Protein AF-A0A8B9WTB5-F1 (afdb_monomer)

Sequence (45 aa):
MADKPDLGEINSFDKAKLKKTETQEKNTLPTKETIEQEKQSEISR

Organism: Bos mutus grunniens (NCBI:txid30521)

InterPro domains:
  IPR001152 Beta-thymosin [PF01290] (3-40)
  IPR001152 Beta-thymosin [PIRSF001828] (1-42)
  IPR001152 Beta-thymosin [PS00500] (18-29)
  IPR001152 Beta-thymosin [PTHR12021] (1-44)
  IPR001152 Beta-thymosin [SM00152] (7-43)
  IPR038386 Beta-thymosin superfamily [G3DSA:1.20.5.520] (2-41)

Radius of gyration: 23.92 Å; Cα contacts (8 Å, |Δi|>4): 1; chains: 1; bounding box: 48×34×46 Å

Foldseek 3Di:
DDPDDDCPCVVVPDPVPDDDDDDDDPPDDDDPVRVVVVVVVVVVD

Mean predicted aligned error: 10.27 Å

Solvent-accessible surface area (backbone atoms only — not comparable to full-atom values): 3236 Å² total; per-residue (Å²): 132,85,85,70,80,81,62,67,57,74,81,68,61,64,74,83,77,54,80,90,72,88,80,82,79,88,75,74,77,80,49,72,65,56,52,50,52,51,52,52,54,57,75,74,103

Structure (mmCIF, N/CA/C/O backbone):
data_AF-A0A8B9WTB5-F1
#
_entry.id   AF-A0A8B9WTB5-F1
#
loop_
_atom_site.group_PDB
_atom_site.id
_atom_site.type_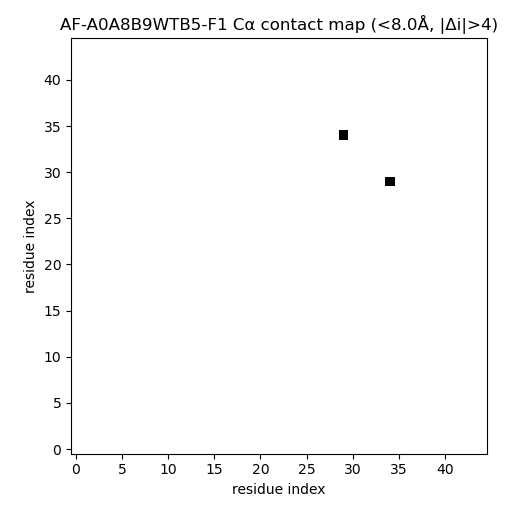symbol
_atom_site.label_atom_id
_atom_site.label_alt_id
_atom_site.label_comp_id
_atom_site.label_asym_id
_atom_site.label_entity_id
_atom_site.label_seq_id
_atom_site.pdbx_PDB_ins_code
_atom_site.Cartn_x
_atom_site.Cartn_y
_atom_site.Cartn_z
_atom_site.occupancy
_atom_site.B_iso_or_equiv
_atom_site.auth_seq_id
_atom_site.auth_comp_id
_atom_site.auth_asym_id
_atom_site.auth_atom_id
_atom_site.pdbx_PDB_model_num
ATOM 1 N N . MET A 1 1 ? 26.139 -30.728 -9.946 1.00 50.97 1 MET A N 1
ATOM 2 C CA . MET A 1 1 ? 26.526 -29.309 -9.805 1.00 50.97 1 MET A CA 1
ATOM 3 C C . MET A 1 1 ? 25.260 -28.566 -9.441 1.00 50.97 1 MET A C 1
ATOM 5 O O . MET A 1 1 ? 24.235 -28.877 -10.025 1.00 50.97 1 MET A O 1
ATOM 9 N N . ALA A 1 2 ? 25.283 -27.736 -8.400 1.00 61.03 2 ALA A N 1
ATOM 10 C CA . ALA A 1 2 ? 24.094 -26.997 -7.994 1.00 61.03 2 ALA A CA 1
ATOM 11 C C . ALA A 1 2 ? 23.882 -25.858 -8.993 1.00 61.03 2 ALA A C 1
ATOM 13 O O . ALA A 1 2 ? 24.689 -24.927 -9.024 1.00 61.03 2 ALA A O 1
ATOM 14 N N . ASP A 1 3 ? 22.832 -25.958 -9.801 1.00 68.81 3 ASP A N 1
ATOM 15 C CA . ASP A 1 3 ? 22.330 -24.862 -10.622 1.00 68.81 3 ASP A CA 1
ATOM 16 C C . ASP A 1 3 ? 21.849 -23.754 -9.680 1.00 68.81 3 ASP A C 1
ATOM 18 O O . ASP A 1 3 ? 20.708 -23.732 -9.216 1.00 68.81 3 ASP A O 1
ATOM 22 N N . LYS A 1 4 ? 22.774 -22.871 -9.294 1.00 71.81 4 LYS A N 1
ATOM 23 C CA . LYS A 1 4 ? 22.425 -21.645 -8.584 1.00 71.81 4 LYS A CA 1
ATOM 24 C C . LYS A 1 4 ? 21.665 -20.756 -9.566 1.00 71.81 4 LYS A C 1
ATOM 26 O O . LYS A 1 4 ? 22.156 -20.568 -10.679 1.00 71.81 4 LYS A O 1
ATOM 31 N N . PRO A 1 5 ? 20.506 -20.206 -9.172 1.00 77.56 5 PRO A N 1
ATOM 32 C CA . PRO A 1 5 ? 19.776 -19.291 -10.033 1.00 77.56 5 PRO A CA 1
ATOM 33 C C . PRO A 1 5 ? 20.662 -18.088 -10.375 1.00 77.56 5 PRO A C 1
ATOM 35 O O . PRO A 1 5 ? 21.442 -17.629 -9.539 1.00 77.56 5 PRO A O 1
ATOM 38 N N . ASP A 1 6 ? 20.555 -17.602 -11.607 1.00 77.56 6 ASP A N 1
ATOM 39 C CA . ASP A 1 6 ? 21.215 -16.373 -12.031 1.00 77.56 6 ASP A CA 1
ATOM 40 C C . ASP A 1 6 ? 20.543 -15.169 -11.348 1.00 77.56 6 ASP A C 1
ATOM 42 O O . ASP A 1 6 ? 19.358 -14.906 -11.537 1.00 77.56 6 ASP A O 1
ATOM 46 N N . LEU A 1 7 ? 21.294 -14.453 -10.506 1.00 83.44 7 LEU A N 1
ATOM 47 C CA . LEU A 1 7 ? 20.822 -13.260 -9.786 1.00 83.44 7 LEU A CA 1
ATOM 48 C C . LEU A 1 7 ? 21.023 -11.970 -10.605 1.00 83.44 7 LEU A C 1
ATOM 50 O O . LEU A 1 7 ? 20.631 -10.893 -10.147 1.00 83.44 7 LEU A O 1
ATOM 54 N N . GLY A 1 8 ? 21.631 -12.044 -11.797 1.00 85.88 8 GLY A N 1
ATOM 55 C CA . GLY A 1 8 ? 21.898 -10.879 -12.646 1.00 85.88 8 GLY A CA 1
ATOM 56 C C . GLY A 1 8 ? 20.634 -10.107 -13.032 1.00 85.88 8 GLY A C 1
ATOM 57 O O . GLY A 1 8 ? 20.641 -8.871 -13.060 1.00 85.88 8 GLY A O 1
ATOM 58 N N . GLU A 1 9 ? 19.528 -10.825 -13.238 1.00 85.62 9 GLU A N 1
ATOM 59 C CA . GLU A 1 9 ? 18.228 -10.238 -13.561 1.00 85.62 9 GLU A CA 1
ATOM 60 C C . GLU A 1 9 ? 17.701 -9.346 -12.429 1.00 85.62 9 GLU A C 1
ATOM 62 O O . GLU A 1 9 ? 17.194 -8.261 -12.696 1.00 85.62 9 GLU A O 1
ATOM 67 N N . ILE A 1 10 ? 17.913 -9.724 -11.165 1.00 85.94 10 ILE A N 1
ATOM 68 C CA . ILE A 1 10 ? 17.462 -8.944 -9.999 1.00 85.94 10 ILE A CA 1
ATOM 69 C C . ILE A 1 10 ? 1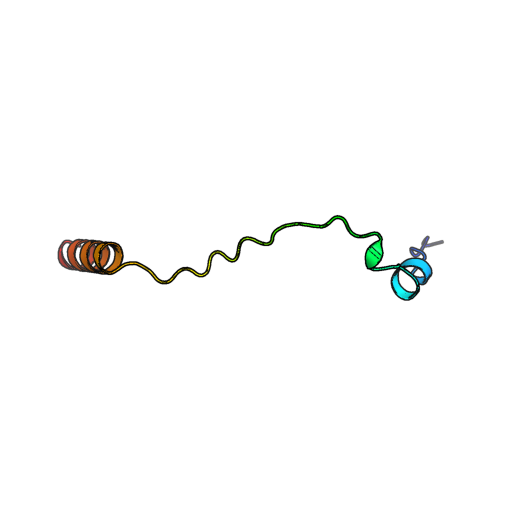8.127 -7.561 -9.973 1.00 85.94 10 ILE A C 1
ATOM 71 O O . ILE A 1 10 ? 17.473 -6.566 -9.661 1.00 85.94 10 ILE A O 1
ATOM 75 N N . ASN A 1 11 ? 19.412 -7.484 -10.333 1.00 87.00 11 ASN A N 1
ATOM 76 C CA . ASN A 1 11 ? 20.167 -6.227 -10.328 1.00 87.00 11 ASN A CA 1
ATOM 77 C C . ASN A 1 11 ? 19.757 -5.276 -11.463 1.00 87.00 11 ASN A C 1
ATOM 79 O O . ASN A 1 11 ? 19.881 -4.062 -11.312 1.00 87.00 11 ASN A O 1
ATOM 83 N N . SER A 1 12 ? 19.286 -5.819 -12.590 1.00 91.06 12 SER A N 1
ATOM 84 C CA . SER A 1 12 ? 19.027 -5.053 -13.822 1.00 91.06 12 SER A CA 1
ATOM 85 C C . SER A 1 12 ? 17.541 -4.922 -14.168 1.00 91.06 12 SER A C 1
ATOM 87 O 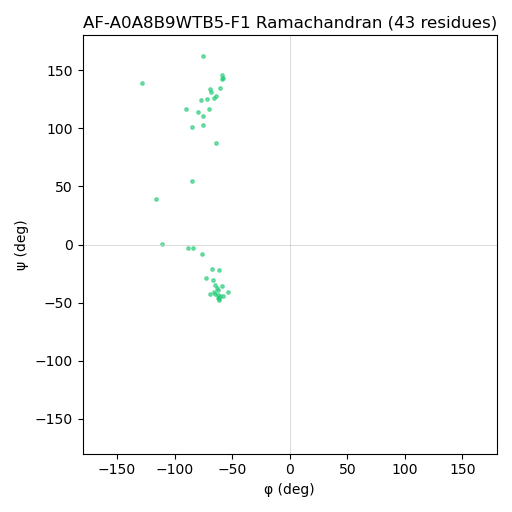O . SER A 1 12 ? 17.193 -4.340 -15.197 1.00 91.06 12 SER A O 1
ATOM 89 N N . PHE A 1 13 ? 16.651 -5.481 -13.345 1.00 91.69 13 PHE A N 1
ATOM 90 C CA . PHE A 1 13 ? 15.222 -5.485 -13.617 1.00 91.69 13 PHE A CA 1
ATOM 91 C C . PHE A 1 13 ? 14.635 -4.067 -13.597 1.00 91.69 13 PHE A C 1
ATOM 93 O O . PHE A 1 13 ? 14.736 -3.324 -12.617 1.00 91.69 13 PHE A O 1
ATOM 100 N N . ASP A 1 14 ? 13.959 -3.706 -14.685 1.00 93.38 14 ASP A N 1
ATOM 101 C CA . ASP A 1 14 ? 13.279 -2.425 -14.823 1.00 93.38 14 ASP A CA 1
ATOM 102 C C . ASP A 1 14 ? 11.926 -2.434 -14.095 1.00 93.38 14 ASP A C 1
ATOM 104 O O . ASP A 1 14 ? 10.972 -3.102 -14.500 1.00 93.38 14 ASP A O 1
ATOM 108 N N . LYS A 1 15 ? 11.819 -1.617 -13.043 1.00 91.81 15 LYS A N 1
ATOM 109 C CA . LYS A 1 15 ? 10.602 -1.467 -12.230 1.00 91.81 15 LYS A CA 1
ATOM 110 C C . LYS A 1 15 ? 9.406 -0.950 -13.034 1.00 91.81 15 LYS A C 1
ATOM 112 O O . LYS A 1 15 ? 8.271 -1.170 -12.615 1.00 91.81 15 LYS A O 1
ATOM 117 N N . ALA A 1 16 ? 9.621 -0.284 -14.172 1.00 93.44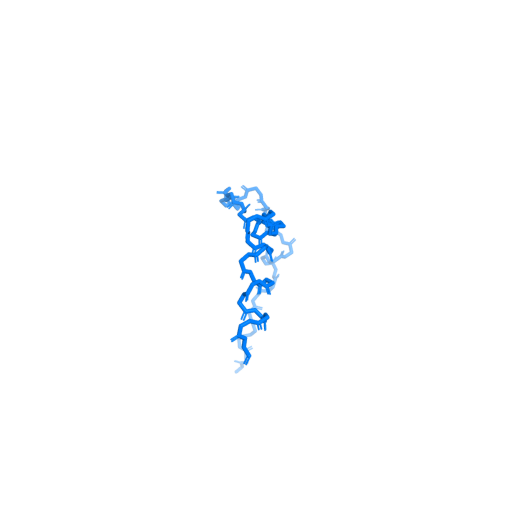 16 ALA A N 1
ATOM 118 C CA . ALA A 1 16 ? 8.535 0.178 -15.035 1.00 93.44 16 ALA A CA 1
ATOM 119 C C . ALA A 1 16 ? 7.767 -0.981 -15.695 1.00 93.44 16 ALA A C 1
ATOM 121 O O . ALA A 1 16 ? 6.602 -0.811 -16.054 1.00 93.44 16 ALA A O 1
ATOM 122 N N . LYS A 1 17 ? 8.379 -2.169 -15.795 1.00 93.44 17 LYS A N 1
ATOM 123 C CA . LYS A 1 17 ? 7.736 -3.391 -16.306 1.00 93.44 17 LYS A CA 1
ATOM 124 C C . LYS A 1 17 ? 6.788 -4.046 -15.296 1.00 93.44 17 LYS A C 1
ATOM 126 O O . LYS A 1 17 ? 6.073 -4.982 -15.654 1.00 93.44 17 LYS A O 1
ATOM 131 N N . LEU A 1 18 ? 6.757 -3.580 -14.043 1.00 93.56 18 LEU A N 1
ATOM 132 C CA . LEU A 1 18 ? 5.797 -4.058 -13.049 1.00 93.56 18 LEU A CA 1
ATOM 133 C C . LEU A 1 18 ? 4.386 -3.587 -13.407 1.00 93.56 18 LEU A C 1
ATOM 135 O O . LEU A 1 18 ? 4.150 -2.410 -13.690 1.00 93.56 18 LEU A O 1
ATOM 139 N N . LYS A 1 19 ? 3.421 -4.508 -13.338 1.00 93.56 19 LYS A N 1
ATOM 140 C CA . LYS A 1 19 ? 2.005 -4.161 -13.479 1.00 93.56 19 LYS A CA 1
ATOM 141 C C . LYS A 1 19 ? 1.614 -3.190 -12.369 1.00 93.56 19 LYS A C 1
ATOM 143 O O . LYS A 1 19 ? 1.938 -3.409 -11.203 1.00 93.56 19 LYS A O 1
ATOM 148 N N . LYS A 1 20 ? 0.891 -2.129 -12.732 1.00 92.00 20 LYS A N 1
ATOM 149 C CA . LYS A 1 20 ? 0.268 -1.251 -11.742 1.00 92.00 20 LYS A CA 1
ATOM 150 C C . LYS A 1 20 ? -0.773 -2.062 -10.983 1.00 92.00 20 LYS A C 1
ATOM 152 O O . LYS A 1 20 ? -1.624 -2.702 -11.593 1.00 92.00 20 LYS A O 1
ATOM 157 N N . THR A 1 21 ? -0.673 -2.035 -9.665 1.00 90.81 21 THR A N 1
ATOM 158 C CA . THR A 1 21 ? -1.661 -2.620 -8.770 1.00 90.81 21 THR A CA 1
ATOM 159 C C . THR A 1 21 ? -2.046 -1.567 -7.750 1.00 90.81 21 THR A C 1
ATOM 161 O O . THR A 1 21 ? -1.189 -0.822 -7.274 1.00 90.81 21 THR A O 1
ATOM 164 N N . GLU A 1 22 ? -3.334 -1.488 -7.446 1.00 89.25 22 GLU A N 1
ATOM 165 C CA . GLU A 1 22 ? -3.818 -0.711 -6.315 1.00 89.25 22 GLU A CA 1
ATOM 166 C C . GLU A 1 22 ? -3.550 -1.519 -5.042 1.00 89.25 22 GLU A C 1
ATOM 168 O O . GLU A 1 22 ? -3.939 -2.685 -4.945 1.00 89.25 22 GLU A O 1
ATOM 173 N N . THR A 1 23 ? -2.837 -0.929 -4.084 1.00 88.19 23 THR A N 1
ATOM 174 C CA . THR A 1 23 ? -2.609 -1.551 -2.778 1.00 88.19 23 THR A C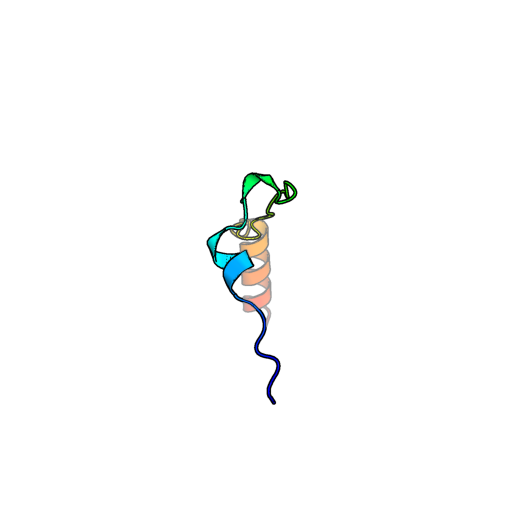A 1
ATOM 175 C C . THR A 1 23 ? -3.729 -1.126 -1.842 1.00 88.19 23 THR A C 1
ATOM 177 O O . THR A 1 23 ? -3.848 0.053 -1.520 1.00 88.19 23 THR A O 1
ATOM 180 N N . GLN A 1 24 ? -4.530 -2.086 -1.377 1.00 85.62 24 GLN A N 1
ATOM 181 C CA . GLN A 1 24 ? -5.534 -1.831 -0.346 1.00 85.62 24 GLN A CA 1
ATOM 182 C C . GLN A 1 24 ? -4.892 -1.921 1.039 1.00 85.62 24 GLN A C 1
ATOM 184 O O . GLN A 1 24 ? -4.667 -3.011 1.569 1.00 85.62 24 GLN A O 1
ATOM 189 N N . GLU A 1 25 ? -4.600 -0.767 1.631 1.00 81.00 25 GLU A N 1
ATOM 190 C CA . GLU A 1 25 ? -4.150 -0.679 3.017 1.00 81.00 25 GLU A CA 1
ATOM 191 C C . GLU A 1 25 ? -5.340 -0.901 3.965 1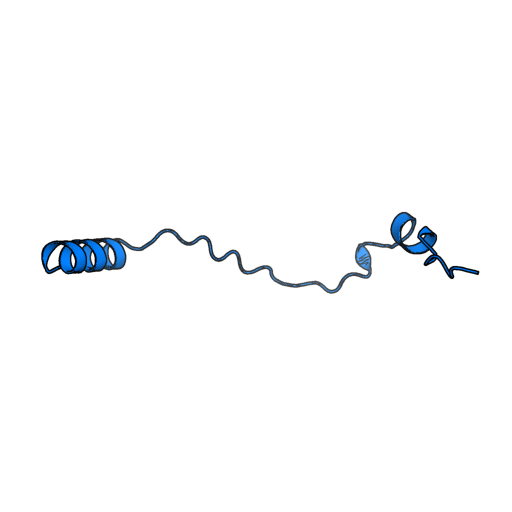.00 81.00 25 GLU A C 1
ATOM 193 O O . GLU A 1 25 ? -6.176 -0.025 4.173 1.00 81.00 25 GLU A O 1
ATOM 198 N N . LYS A 1 26 ? -5.433 -2.100 4.548 1.00 81.44 26 LYS A N 1
ATOM 199 C CA . LYS A 1 26 ? -6.474 -2.463 5.524 1.00 81.44 26 LYS A CA 1
ATOM 200 C C . LYS A 1 26 ? -6.090 -2.042 6.944 1.00 81.44 26 LYS A C 1
ATOM 202 O O . LYS A 1 26 ? -6.059 -2.870 7.848 1.00 81.44 26 LYS A O 1
ATOM 207 N N . ASN A 1 27 ? -5.772 -0.766 7.125 1.00 84.06 27 ASN A N 1
ATOM 208 C CA . ASN A 1 27 ? -5.437 -0.189 8.428 1.00 84.06 27 ASN A CA 1
ATOM 209 C C . ASN A 1 27 ? -6.462 0.875 8.849 1.00 84.06 27 ASN A C 1
ATOM 211 O O . ASN A 1 27 ? -6.126 1.943 9.359 1.00 84.06 27 ASN A O 1
ATOM 215 N N . THR A 1 28 ? -7.741 0.618 8.569 1.00 81.56 28 THR A N 1
ATOM 216 C CA . THR A 1 28 ? -8.819 1.506 9.000 1.00 81.56 28 THR A CA 1
ATOM 217 C C . THR A 1 28 ? -8.996 1.381 10.505 1.00 81.56 28 THR A C 1
ATOM 219 O O . THR A 1 28 ? -9.218 0.279 11.009 1.00 81.56 28 THR A O 1
ATOM 222 N N . LEU A 1 29 ? -8.936 2.510 11.211 1.00 86.38 29 LEU A N 1
ATOM 223 C CA . LEU A 1 29 ? -9.304 2.555 12.621 1.00 86.38 29 LEU A CA 1
ATOM 224 C C . LEU A 1 29 ? -10.754 2.074 12.792 1.00 86.38 29 LEU A C 1
ATOM 226 O O . LEU A 1 29 ? -11.597 2.374 11.937 1.00 86.38 29 LEU A O 1
ATOM 230 N N . PRO A 1 30 ? -11.062 1.346 13.878 1.00 89.44 30 PRO A N 1
ATOM 231 C CA . PRO A 1 30 ? -12.430 0.947 14.165 1.00 89.44 30 PRO A CA 1
ATOM 232 C C . PRO A 1 30 ? -13.326 2.183 14.306 1.00 89.44 30 PRO A C 1
ATOM 234 O O . PRO A 1 30 ? -12.906 3.244 14.777 1.00 89.44 30 PRO A O 1
ATOM 237 N N . THR A 1 31 ? -14.580 2.051 13.877 1.00 90.38 31 THR A N 1
ATOM 238 C CA . THR A 1 31 ? -15.570 3.121 14.038 1.00 90.38 31 THR A CA 1
ATOM 239 C C . THR A 1 31 ? -16.042 3.204 15.489 1.00 90.38 31 THR A C 1
ATOM 241 O O . THR A 1 31 ? -15.908 2.248 16.251 1.00 90.38 31 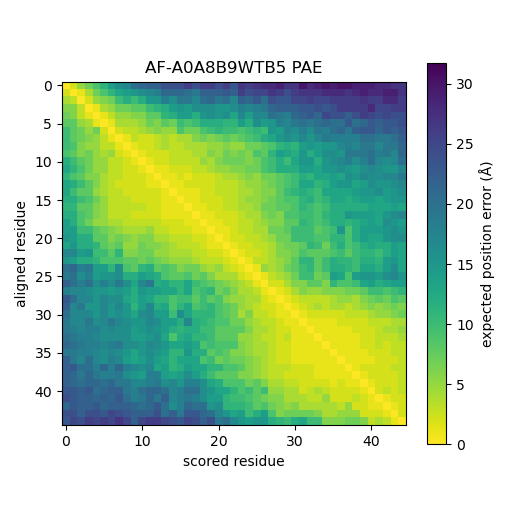THR A O 1
ATOM 244 N N . LYS A 1 32 ? -16.649 4.335 15.875 1.00 92.12 32 LYS A N 1
ATOM 245 C CA . LYS A 1 32 ? -17.259 4.487 17.208 1.00 92.12 32 LYS A CA 1
ATOM 246 C C . LYS A 1 32 ? -18.267 3.374 17.511 1.00 92.12 32 LYS A C 1
ATOM 248 O O . LYS A 1 32 ? -18.257 2.845 18.613 1.00 92.12 32 LYS A O 1
ATOM 253 N N . GLU A 1 33 ? -19.071 2.995 16.517 1.00 92.12 33 GLU A N 1
ATOM 254 C CA . GLU A 1 33 ? -20.046 1.906 16.633 1.00 92.12 33 GLU A CA 1
ATOM 255 C C . GLU A 1 33 ? -19.360 0.568 16.931 1.00 92.12 33 GLU A C 1
ATOM 257 O O . GLU A 1 33 ? -19.746 -0.122 17.870 1.00 92.12 33 GLU A O 1
ATOM 262 N N . THR A 1 34 ? -18.302 0.232 16.186 1.00 91.56 34 THR A N 1
ATOM 263 C CA . THR A 1 34 ? -17.521 -0.996 16.404 1.00 91.56 34 THR A CA 1
ATOM 264 C C . THR A 1 34 ? -16.952 -1.048 17.823 1.00 91.56 34 THR A C 1
ATOM 266 O O . THR A 1 34 ? -17.074 -2.062 18.501 1.00 91.56 34 THR A O 1
ATOM 269 N N . ILE A 1 35 ? -16.399 0.069 18.304 1.00 93.31 35 ILE A N 1
ATOM 270 C CA . ILE A 1 35 ? -15.829 0.173 19.655 1.00 93.31 35 ILE A CA 1
ATOM 271 C C . ILE A 1 35 ? -16.915 0.001 20.729 1.0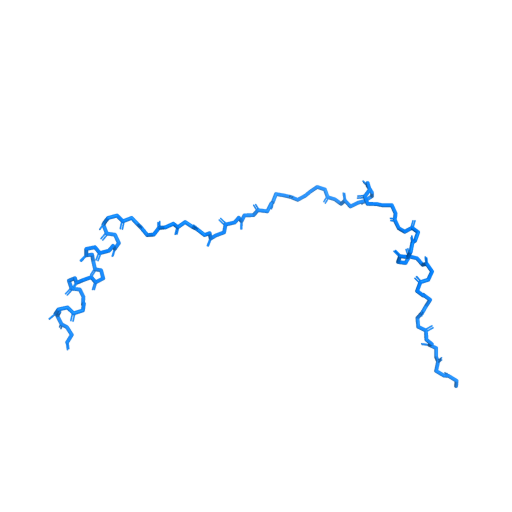0 93.31 35 ILE A C 1
ATOM 273 O O . ILE A 1 35 ? -16.699 -0.677 21.734 1.00 93.31 35 ILE A O 1
ATOM 277 N N . GLU A 1 36 ? -18.089 0.609 20.546 1.00 93.25 36 GLU A N 1
ATOM 278 C CA . GLU A 1 36 ? -19.208 0.476 21.486 1.00 93.25 36 GLU A CA 1
ATOM 279 C C . GLU A 1 36 ? -19.758 -0.953 21.528 1.00 93.25 36 GLU A C 1
ATOM 281 O O . GLU A 1 36 ? -20.026 -1.467 22.617 1.00 93.25 36 GLU A O 1
ATOM 286 N N . GLN A 1 37 ? -19.874 -1.612 20.372 1.00 92.62 37 GLN A N 1
ATOM 287 C CA . GLN A 1 37 ? -20.283 -3.015 20.274 1.00 92.62 37 GLN A CA 1
ATOM 288 C C . GLN A 1 37 ? -19.295 -3.949 20.979 1.00 92.62 37 GLN A C 1
ATOM 290 O O . GLN A 1 37 ? -19.722 -4.820 21.740 1.00 92.62 37 GLN A O 1
ATOM 295 N N . GLU A 1 38 ? -17.989 -3.767 20.770 1.00 91.25 38 GLU A N 1
ATOM 296 C CA . GLU A 1 38 ? -16.952 -4.550 21.454 1.00 91.25 38 GLU A CA 1
ATOM 297 C C . GLU A 1 38 ? -17.009 -4.339 22.967 1.00 91.25 38 GLU A C 1
ATOM 299 O O . GLU A 1 38 ? -17.052 -5.311 23.719 1.00 91.25 38 GLU A O 1
ATOM 304 N N . LYS A 1 39 ? -17.122 -3.085 23.416 1.00 91.38 39 LYS A N 1
ATOM 305 C CA . LYS A 1 39 ? -17.246 -2.747 24.838 1.00 91.38 39 LYS A CA 1
ATOM 306 C C . LYS A 1 39 ? -18.488 -3.371 25.481 1.00 91.38 39 LYS A C 1
ATO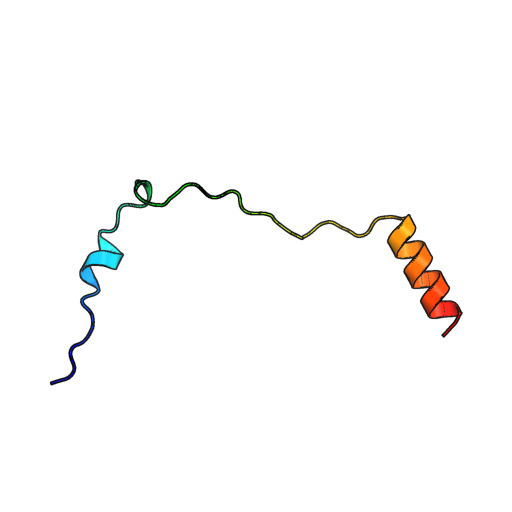M 308 O O . LYS A 1 39 ? -18.409 -3.899 26.585 1.00 91.38 39 LYS A O 1
ATOM 313 N N . GLN A 1 40 ? -19.642 -3.319 24.816 1.00 90.06 40 GLN A N 1
ATOM 314 C CA . GLN A 1 40 ? -20.875 -3.971 25.283 1.00 90.06 40 GLN A CA 1
ATOM 315 C C . GLN A 1 40 ? -20.708 -5.494 25.358 1.00 90.06 40 GLN A C 1
ATOM 317 O O . GLN A 1 40 ? -21.102 -6.116 26.344 1.00 90.06 40 GLN A O 1
ATOM 322 N N . SER A 1 41 ? -20.091 -6.082 24.331 1.00 87.62 41 SER A N 1
ATOM 323 C CA . SER A 1 41 ? -19.826 -7.521 24.253 1.00 87.62 41 SER A CA 1
ATOM 324 C C . SER A 1 41 ? -18.848 -7.987 25.333 1.00 87.62 41 SER A C 1
ATOM 326 O O . SER A 1 41 ? -19.006 -9.085 25.855 1.00 87.62 41 SER A O 1
ATOM 328 N N . GLU A 1 42 ? -17.863 -7.160 25.689 1.00 86.19 42 GLU A N 1
ATOM 329 C CA . GLU A 1 42 ? -16.918 -7.405 26.782 1.00 86.19 42 GLU A CA 1
ATOM 330 C C . GLU A 1 42 ? -17.600 -7.333 28.153 1.00 86.19 42 GLU A C 1
ATOM 332 O O . GLU A 1 42 ? -17.379 -8.201 28.988 1.00 86.19 42 GLU A O 1
ATOM 337 N N . ILE A 1 43 ? -18.479 -6.350 28.370 1.00 86.31 43 ILE A N 1
ATOM 338 C CA . ILE A 1 43 ? -19.236 -6.204 29.627 1.00 86.31 43 ILE A CA 1
ATOM 339 C C . ILE A 1 43 ? -20.227 -7.362 29.837 1.00 86.31 43 ILE A C 1
ATOM 341 O O . ILE A 1 43 ? -20.527 -7.717 30.975 1.00 86.31 43 ILE A O 1
ATOM 345 N N . SER A 1 44 ? -20.756 -7.937 28.754 1.00 81.62 44 SER A N 1
ATOM 346 C CA . SER A 1 44 ? -21.694 -9.066 28.802 1.00 81.62 44 SER A CA 1
ATOM 347 C C . SER A 1 44 ? -21.011 -10.438 28.927 1.00 81.62 44 SER A C 1
ATOM 349 O O . SER A 1 44 ? -21.720 -11.449 28.972 1.00 81.62 44 SER A O 1
ATOM 351 N N . ARG A 1 45 ? -19.677 -10.490 28.911 1.00 73.56 45 ARG A N 1
ATOM 352 C CA . ARG A 1 45 ? -18.889 -11.725 28.947 1.00 73.56 45 ARG A CA 1
ATOM 353 C C . ARG A 1 45 ? -18.526 -12.122 30.374 1.00 73.56 45 ARG A C 1
ATOM 355 O O . ARG A 1 45 ? -18.490 -13.348 30.614 1.00 73.56 45 ARG A O 1
#

Secondary structure (DSSP, 8-state):
---PPP-HHHHH--GGGSPP-------PPPPHHHHHHHHHHHHT-

pLDDT: mean 85.79, std 8.88, range [50.97, 93.56]